Protein AF-A0AAE1SWY3-F1 (afdb_monomer_lite)

Sequence (132 aa):
MKKKGEKTEFKALATTHLSNSTPLLQKYTILDAPQEVAAPTMVACHTMPYAYAVFYCHYTISKSKVFKVSLGGENGDKVEAIAVCHMDTSEWSPSHVSFRVLGILPGTSPICHFFPSDNLVWIPKITTAQAL

Radius of gyration: 16.97 Å; chains: 1; bounding box: 53×41×38 Å

InterPro domains:
  IPR004873 BURP domain [PF03181] (5-123)
  IPR004873 BURP domain [PS51277] (1-125)
  IPR004873 BURP domain [SM01045] (1-125)
  IPR044816 BURP domain-containing protein [PTHR31236] (3-124)

Structure (mmCIF, N/CA/C/O backbone):
data_AF-A0AAE1SWY3-F1
#
_entry.id   AF-A0AAE1SWY3-F1
#
loop_
_atom_site.group_PDB
_atom_site.id
_atom_site.type_symbol
_atom_site.label_atom_id
_atom_site.label_alt_id
_atom_site.label_comp_id
_atom_site.label_asym_id
_atom_site.label_entity_id
_atom_site.label_seq_id
_atom_site.pdbx_PDB_ins_code
_atom_site.Cartn_x
_atom_site.Cartn_y
_atom_site.Cartn_z
_atom_site.occupancy
_atom_site.B_iso_or_equiv
_atom_site.auth_seq_id
_atom_site.auth_comp_id
_atom_site.auth_asym_id
_atom_site.auth_atom_id
_atom_site.pdbx_PDB_model_num
ATOM 1 N N . MET A 1 1 ? 33.332 20.533 -3.059 1.00 35.59 1 MET A N 1
ATOM 2 C CA . MET A 1 1 ? 32.346 21.534 -2.591 1.00 35.59 1 MET A CA 1
ATOM 3 C C . MET A 1 1 ? 31.220 20.792 -1.879 1.00 35.59 1 MET A C 1
ATOM 5 O O . MET A 1 1 ? 30.553 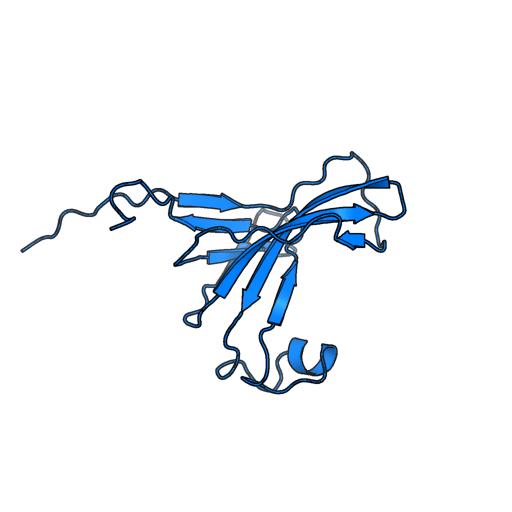19.985 -2.508 1.00 35.59 1 MET A O 1
ATOM 9 N N . LYS A 1 2 ? 31.087 20.958 -0.556 1.00 38.38 2 LYS A N 1
ATOM 10 C CA . LYS A 1 2 ? 30.081 20.265 0.267 1.00 38.38 2 LYS A CA 1
ATOM 11 C C . LYS A 1 2 ? 28.709 20.914 0.026 1.00 38.38 2 LYS A C 1
ATOM 13 O O . LYS A 1 2 ? 28.530 22.063 0.419 1.00 38.38 2 LYS A O 1
ATOM 18 N N . LYS A 1 3 ? 27.750 20.222 -0.603 1.00 44.56 3 LYS A N 1
ATOM 19 C CA . LYS A 1 3 ? 26.343 20.654 -0.539 1.00 44.56 3 LYS A CA 1
ATOM 20 C C . LYS A 1 3 ? 25.814 20.311 0.854 1.00 44.56 3 LYS A C 1
ATOM 22 O O . LYS A 1 3 ? 25.867 19.166 1.291 1.00 44.56 3 LYS A O 1
ATOM 27 N N . LYS A 1 4 ? 25.402 21.357 1.565 1.00 42.62 4 LYS A N 1
ATOM 28 C CA . LYS A 1 4 ? 24.766 21.348 2.883 1.00 42.62 4 LYS A CA 1
ATOM 29 C C . LYS A 1 4 ? 23.548 20.415 2.812 1.00 42.62 4 LYS A C 1
ATOM 31 O O . LYS A 1 4 ? 22.700 20.621 1.952 1.00 42.62 4 LYS A O 1
ATOM 36 N N . GLY A 1 5 ? 23.516 19.376 3.647 1.00 48.50 5 GLY A N 1
ATOM 37 C CA . GLY A 1 5 ? 22.418 18.411 3.695 1.00 48.50 5 GLY A CA 1
ATOM 38 C C . GLY A 1 5 ? 21.111 19.117 4.031 1.00 48.50 5 GLY A C 1
ATOM 39 O O . GLY A 1 5 ? 20.934 19.610 5.145 1.00 48.50 5 GLY A O 1
ATOM 40 N N . GLU A 1 6 ? 20.229 19.208 3.046 1.00 61.00 6 GLU A N 1
ATOM 41 C CA . GLU A 1 6 ? 18.853 19.632 3.239 1.00 61.00 6 GLU A CA 1
ATOM 42 C C . GLU A 1 6 ? 18.186 18.593 4.149 1.00 61.00 6 GLU A C 1
ATOM 44 O O . GLU A 1 6 ? 18.217 17.394 3.867 1.00 61.00 6 GLU A O 1
ATOM 49 N N . LYS A 1 7 ? 17.672 19.023 5.306 1.00 65.50 7 LYS A N 1
ATOM 50 C CA . LYS A 1 7 ? 16.917 18.136 6.197 1.00 65.50 7 LYS A CA 1
ATOM 51 C C . LYS A 1 7 ? 15.574 17.850 5.531 1.00 65.50 7 LYS A C 1
ATOM 53 O O . LYS A 1 7 ? 14.630 18.611 5.709 1.00 65.50 7 LYS A O 1
ATOM 58 N N . THR A 1 8 ? 15.495 16.766 4.771 1.00 76.25 8 THR A N 1
ATOM 59 C CA . THR A 1 8 ? 14.215 16.239 4.298 1.00 76.25 8 THR A CA 1
ATOM 60 C C . THR A 1 8 ? 13.432 15.741 5.507 1.00 76.25 8 THR A C 1
ATOM 62 O O . THR A 1 8 ? 13.868 14.823 6.202 1.00 76.25 8 THR A O 1
ATOM 65 N N . GLU A 1 9 ? 12.298 16.371 5.801 1.00 88.25 9 GLU A N 1
ATOM 66 C CA . GLU A 1 9 ? 11.371 15.840 6.795 1.00 88.25 9 GLU A CA 1
ATOM 67 C C . GLU A 1 9 ? 10.575 14.684 6.194 1.00 88.25 9 GLU A C 1
ATOM 69 O O . GLU A 1 9 ? 10.180 14.724 5.030 1.00 88.25 9 GLU A O 1
ATOM 74 N N . PHE A 1 10 ? 10.284 13.674 7.006 1.00 90.12 10 PHE A N 1
ATOM 75 C CA . PHE A 1 10 ? 9.470 12.530 6.610 1.00 90.12 10 PHE A CA 1
ATOM 76 C C . PHE A 1 10 ? 8.187 12.484 7.437 1.00 90.12 10 PHE A C 1
ATOM 78 O O . PHE A 1 10 ? 8.114 13.031 8.541 1.00 90.12 10 PHE A O 1
ATOM 85 N N . LYS A 1 11 ? 7.164 11.826 6.898 1.00 94.00 11 LYS A N 1
ATOM 86 C CA . LYS A 1 11 ? 5.959 11.442 7.635 1.00 94.00 11 LYS A CA 1
ATOM 87 C C . LYS A 1 11 ? 5.631 9.979 7.360 1.00 94.00 11 LYS A C 1
ATOM 89 O O . LYS A 1 11 ? 5.822 9.508 6.239 1.00 94.00 11 LYS A O 1
ATOM 94 N N . ALA A 1 12 ? 5.138 9.287 8.380 1.00 95.12 12 ALA A N 1
ATOM 95 C CA . ALA A 1 12 ? 4.585 7.949 8.241 1.00 95.12 12 ALA A CA 1
ATOM 96 C C . ALA A 1 12 ? 3.091 8.032 7.917 1.00 95.12 12 ALA A C 1
ATOM 98 O O . ALA A 1 12 ? 2.369 8.862 8.472 1.00 95.12 12 ALA A O 1
ATOM 99 N N . LEU A 1 13 ? 2.645 7.158 7.027 1.00 96.88 13 LEU A N 1
ATOM 100 C CA . LEU A 1 13 ? 1.247 6.871 6.749 1.00 96.88 13 LEU A CA 1
ATOM 101 C C . LEU A 1 13 ? 0.947 5.452 7.234 1.00 96.88 13 LEU A C 1
ATOM 103 O O . LEU A 1 13 ? 1.783 4.562 7.076 1.00 96.88 13 LEU A O 1
ATOM 107 N N . ALA A 1 14 ? -0.238 5.252 7.798 1.00 97.12 14 ALA A N 1
ATOM 108 C CA . ALA A 1 14 ? -0.709 3.964 8.290 1.00 97.12 14 ALA A CA 1
ATOM 109 C C . ALA A 1 14 ? -2.213 3.837 8.041 1.00 97.12 14 ALA A C 1
ATOM 111 O O . ALA A 1 14 ? -2.926 4.844 7.996 1.00 97.12 14 ALA A O 1
ATOM 112 N N . THR A 1 15 ? -2.688 2.604 7.892 1.00 96.81 15 THR A N 1
ATOM 113 C CA . THR A 1 15 ? -4.124 2.322 7.829 1.00 96.81 15 THR A CA 1
ATOM 114 C C . THR A 1 15 ? -4.755 2.563 9.197 1.00 96.81 15 THR A C 1
ATOM 116 O O . THR A 1 15 ? -4.274 2.052 10.206 1.00 96.81 15 THR A O 1
ATOM 119 N N . THR A 1 16 ? -5.843 3.330 9.232 1.00 95.50 16 THR A N 1
ATOM 120 C CA . THR A 1 16 ? -6.525 3.718 10.472 1.00 95.50 16 THR A CA 1
ATOM 121 C C . THR A 1 16 ? -7.922 3.111 10.519 1.00 95.50 16 THR A C 1
ATOM 123 O O . THR A 1 16 ? -8.759 3.397 9.662 1.00 95.50 16 THR A O 1
ATOM 126 N N . HIS A 1 17 ? -8.189 2.294 11.538 1.00 92.75 17 HIS A N 1
ATOM 127 C CA . HIS A 1 17 ? -9.533 1.804 11.843 1.00 92.75 17 HIS A CA 1
ATOM 128 C C . HIS A 1 17 ? -10.282 2.864 12.655 1.00 92.75 17 HIS A C 1
ATOM 130 O O . HIS A 1 17 ? -9.777 3.341 13.668 1.00 92.75 17 HIS A O 1
ATOM 136 N N . LEU A 1 18 ? -11.473 3.252 12.197 1.00 90.06 18 LEU A N 1
ATOM 137 C CA . LEU A 1 18 ? -12.298 4.281 12.843 1.00 90.06 18 LEU A CA 1
ATOM 138 C C . LEU A 1 18 ? -13.324 3.684 13.823 1.00 90.06 18 LEU A C 1
ATOM 140 O O . LEU A 1 18 ? -14.095 4.419 14.437 1.00 90.06 18 LEU A O 1
ATOM 144 N N . SER A 1 19 ? -13.335 2.359 13.965 1.00 86.06 19 SER A N 1
ATOM 145 C CA . SER A 1 19 ? -14.136 1.592 14.918 1.00 86.06 19 SER A CA 1
ATOM 146 C C . SER A 1 19 ? -13.239 0.705 15.794 1.00 86.06 19 SER A C 1
ATOM 148 O O . SER A 1 19 ? -12.088 0.434 15.457 1.00 86.06 19 SER A O 1
ATOM 150 N N . ASN A 1 20 ? -13.770 0.251 16.937 1.00 81.31 20 ASN A N 1
ATOM 151 C CA . ASN A 1 20 ? -13.051 -0.588 17.914 1.00 81.31 20 ASN A CA 1
ATOM 152 C C . ASN A 1 20 ? -13.209 -2.102 17.666 1.00 81.31 20 ASN A C 1
ATOM 154 O O . ASN A 1 20 ? -12.937 -2.919 18.543 1.00 81.31 20 ASN A O 1
ATOM 158 N N . SER A 1 21 ? -13.701 -2.483 16.497 1.00 82.62 21 SER A N 1
ATOM 159 C CA . SER A 1 21 ? -13.911 -3.862 16.058 1.00 82.62 21 SER A CA 1
ATOM 160 C C . SER A 1 21 ? -12.685 -4.373 15.303 1.00 82.62 21 SER A C 1
ATOM 162 O O . SER A 1 21 ? -12.075 -3.680 14.492 1.00 82.62 21 SER A O 1
ATOM 164 N N . THR A 1 22 ? -12.341 -5.633 15.554 1.00 79.31 22 THR A N 1
ATOM 165 C CA . THR A 1 22 ? -11.226 -6.344 14.915 1.00 79.31 22 THR A CA 1
ATOM 166 C C . THR A 1 22 ? -11.734 -7.656 14.319 1.00 79.31 22 THR A C 1
ATOM 168 O O . THR A 1 22 ? -11.503 -8.734 14.872 1.00 79.31 22 THR A O 1
ATOM 171 N N . PRO A 1 23 ? -12.491 -7.596 13.209 1.00 83.06 23 PRO A N 1
ATOM 172 C CA . PRO A 1 23 ? -12.957 -8.808 12.554 1.00 83.06 23 PRO A CA 1
ATOM 173 C C . PRO A 1 23 ? -11.767 -9.583 11.985 1.00 83.06 23 PRO A C 1
ATOM 175 O O . PRO A 1 23 ? -10.888 -9.007 11.347 1.00 83.06 23 PRO A O 1
ATOM 178 N N . LEU A 1 24 ? -11.761 -10.905 12.187 1.00 81.62 24 LEU A N 1
ATOM 179 C CA . LEU A 1 24 ? -10.713 -11.787 11.655 1.00 81.62 24 LEU A CA 1
ATOM 180 C C . LEU A 1 24 ? -10.681 -11.780 10.121 1.00 81.62 24 LEU A C 1
ATOM 182 O O . LEU A 1 24 ? -9.612 -11.819 9.519 1.00 81.62 24 LEU A O 1
ATOM 186 N N . LEU A 1 25 ? -11.858 -11.744 9.494 1.00 89.81 25 LEU A N 1
ATOM 187 C CA . LEU A 1 25 ? -12.029 -11.660 8.049 1.00 89.81 25 LEU A CA 1
ATOM 188 C C . LEU A 1 25 ? -13.388 -11.031 7.745 1.00 89.81 25 LEU A C 1
ATOM 190 O O . LEU A 1 25 ? -14.402 -11.457 8.294 1.00 89.81 25 LEU A O 1
ATOM 194 N N . GLN A 1 26 ? -13.410 -10.045 6.854 1.00 93.12 26 GLN A N 1
ATOM 195 C CA . GLN A 1 26 ? -14.646 -9.478 6.325 1.00 93.12 26 GLN A CA 1
ATOM 196 C C . GLN A 1 26 ? -14.438 -8.920 4.920 1.00 93.12 26 GLN A C 1
ATOM 198 O O . GLN A 1 26 ? -13.299 -8.710 4.490 1.00 93.12 26 GLN A O 1
ATOM 203 N N . LYS A 1 27 ? -15.538 -8.659 4.211 1.00 94.81 27 LYS A N 1
ATOM 204 C CA . LYS A 1 27 ? -15.496 -7.913 2.955 1.00 94.81 27 LYS A CA 1
ATOM 205 C C . LYS A 1 27 ? -15.527 -6.418 3.237 1.00 94.81 27 LYS A C 1
ATOM 207 O O . LYS A 1 27 ? -16.167 -5.955 4.181 1.00 94.81 27 LYS A O 1
ATOM 212 N N . TYR A 1 28 ? -14.858 -5.682 2.363 1.00 95.31 28 TYR A N 1
ATOM 213 C CA . TYR A 1 28 ? -14.845 -4.231 2.366 1.00 95.31 28 TYR A CA 1
ATOM 214 C C . TYR A 1 28 ? -15.309 -3.708 1.013 1.00 95.31 28 TYR A C 1
ATOM 216 O O . TYR A 1 28 ? -15.017 -4.299 -0.027 1.00 95.31 28 TYR A O 1
ATOM 224 N N . THR A 1 29 ? -15.995 -2.573 1.041 1.00 97.25 29 THR A N 1
ATOM 225 C CA . THR A 1 29 ? -16.394 -1.810 -0.142 1.00 97.25 29 THR A CA 1
ATOM 226 C C . THR A 1 29 ? -15.628 -0.494 -0.161 1.00 97.25 29 THR A C 1
ATOM 228 O O . THR A 1 29 ? -15.505 0.160 0.873 1.00 97.25 29 THR A O 1
ATOM 231 N N . ILE A 1 30 ? -15.117 -0.096 -1.325 1.00 97.75 30 ILE A N 1
ATOM 232 C CA . ILE A 1 30 ? -14.525 1.233 -1.515 1.00 97.75 30 ILE A CA 1
ATOM 233 C C . ILE A 1 30 ? -15.666 2.253 -1.533 1.00 97.75 30 ILE A C 1
ATOM 235 O O . ILE A 1 30 ? -16.561 2.156 -2.369 1.00 97.75 30 ILE A O 1
ATOM 239 N N . LEU A 1 31 ? -15.647 3.193 -0.589 1.00 97.38 31 LEU A N 1
ATOM 240 C CA . LEU A 1 31 ? -16.734 4.158 -0.395 1.00 97.38 31 LEU A CA 1
ATOM 241 C C . LEU A 1 31 ? -16.587 5.391 -1.289 1.00 97.38 31 LEU A C 1
ATOM 243 O O . LEU A 1 31 ? -17.580 5.892 -1.806 1.00 97.38 31 LEU A O 1
ATOM 247 N N . ASP A 1 32 ? -15.350 5.839 -1.493 1.00 96.50 32 ASP A N 1
ATOM 248 C CA . ASP A 1 32 ? -15.013 7.050 -2.239 1.00 96.50 32 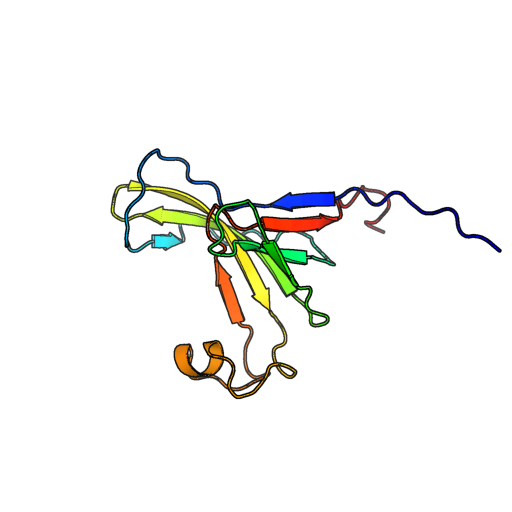ASP A CA 1
ATOM 249 C C . ASP A 1 32 ? -13.894 6.769 -3.245 1.00 96.50 32 ASP A C 1
ATOM 251 O O . ASP A 1 32 ? -13.156 5.786 -3.127 1.00 96.50 32 ASP A O 1
ATOM 255 N N . ALA A 1 33 ? -13.723 7.660 -4.222 1.00 97.25 33 ALA A N 1
ATOM 256 C CA . ALA A 1 33 ? -12.598 7.580 -5.146 1.00 97.25 33 ALA A CA 1
ATOM 257 C C . ALA A 1 33 ? -11.254 7.600 -4.378 1.00 97.25 33 ALA A C 1
ATOM 259 O O . ALA A 1 33 ? -11.049 8.492 -3.550 1.00 97.25 33 ALA A O 1
ATOM 260 N N . PRO A 1 34 ? -10.323 6.662 -4.651 1.00 97.44 34 PRO A N 1
ATOM 261 C CA . PRO A 1 34 ? -8.999 6.658 -4.033 1.00 97.44 34 PRO A CA 1
ATOM 262 C C . PRO A 1 34 ? -8.264 7.990 -4.218 1.00 97.44 34 PRO A C 1
ATOM 264 O O . PRO A 1 34 ? -8.117 8.480 -5.339 1.00 97.44 34 PRO A O 1
ATOM 267 N N . GLN A 1 35 ? -7.754 8.554 -3.125 1.00 97.69 35 GLN A N 1
ATOM 268 C CA . GLN A 1 35 ? -7.006 9.807 -3.145 1.00 97.69 35 GLN A CA 1
ATOM 269 C C . GLN A 1 35 ? -5.507 9.519 -3.257 1.00 97.69 35 GLN A C 1
ATOM 271 O O . GLN A 1 35 ? -4.907 8.974 -2.329 1.00 97.69 35 GLN A O 1
ATOM 276 N N . GLU A 1 36 ? -4.882 9.909 -4.370 1.00 96.12 36 GLU A N 1
ATOM 277 C CA . GLU A 1 36 ? -3.426 9.810 -4.525 1.00 96.12 36 GLU A CA 1
ATOM 278 C C . GLU A 1 36 ? -2.720 10.753 -3.541 1.00 96.12 36 GLU A C 1
ATOM 280 O O . GLU A 1 36 ? -3.040 11.939 -3.432 1.00 96.12 36 GLU A O 1
ATOM 285 N N . VAL A 1 37 ? -1.734 10.221 -2.826 1.00 94.50 37 VAL A N 1
ATOM 286 C CA . VAL A 1 37 ? -0.836 10.995 -1.978 1.00 94.50 37 VAL A CA 1
ATOM 287 C C . VAL A 1 37 ? 0.423 11.285 -2.780 1.00 94.50 37 VAL A C 1
ATOM 289 O O . VAL A 1 37 ? 1.131 10.364 -3.184 1.00 94.50 37 VAL A O 1
ATOM 292 N N . ALA A 1 38 ? 0.726 12.570 -2.976 1.00 91.06 38 ALA A N 1
ATOM 293 C CA . ALA A 1 38 ? 1.958 12.993 -3.629 1.00 91.06 38 ALA A CA 1
ATOM 294 C C . ALA A 1 38 ? 3.178 12.487 -2.837 1.00 91.06 38 ALA A C 1
ATOM 296 O O . ALA A 1 38 ? 3.501 12.993 -1.760 1.00 91.06 38 ALA A O 1
ATOM 297 N N . ALA A 1 39 ? 3.819 11.452 -3.375 1.00 87.81 39 ALA A N 1
ATOM 298 C CA . ALA A 1 39 ? 4.939 10.745 -2.772 1.00 87.81 39 ALA A CA 1
ATOM 299 C C . ALA A 1 39 ? 5.904 10.303 -3.887 1.00 87.81 39 ALA A C 1
ATOM 301 O O . ALA A 1 39 ? 5.834 9.161 -4.339 1.00 87.81 39 ALA A O 1
ATOM 302 N N . PRO A 1 40 ? 6.781 11.203 -4.379 1.00 80.38 40 PRO A N 1
ATOM 303 C CA . PRO A 1 40 ? 7.704 10.881 -5.474 1.00 80.38 40 PRO A CA 1
ATOM 304 C C . PRO A 1 40 ? 8.689 9.766 -5.097 1.00 80.38 40 PRO A C 1
ATOM 306 O O . PRO A 1 40 ? 9.179 9.047 -5.963 1.00 80.38 40 PRO A O 1
ATOM 309 N N . THR A 1 41 ? 8.958 9.615 -3.801 1.00 87.25 41 THR A N 1
ATOM 310 C CA . THR A 1 41 ? 9.677 8.491 -3.210 1.00 87.25 41 THR A CA 1
ATOM 311 C C . THR A 1 41 ? 8.920 8.007 -1.979 1.00 87.25 41 THR A C 1
ATOM 313 O O . THR A 1 41 ? 8.228 8.783 -1.314 1.00 87.25 41 THR A O 1
ATOM 316 N N . MET A 1 42 ? 9.036 6.715 -1.675 1.00 92.00 42 MET A N 1
ATOM 317 C CA . MET A 1 42 ? 8.449 6.121 -0.478 1.00 92.00 42 MET A CA 1
ATOM 318 C C . MET A 1 42 ? 9.260 4.910 -0.011 1.00 92.00 42 MET A C 1
ATOM 320 O O . MET A 1 42 ? 9.963 4.284 -0.806 1.00 92.00 42 MET A O 1
ATOM 324 N N . VAL A 1 43 ? 9.154 4.594 1.277 1.00 94.31 43 VAL A N 1
ATOM 325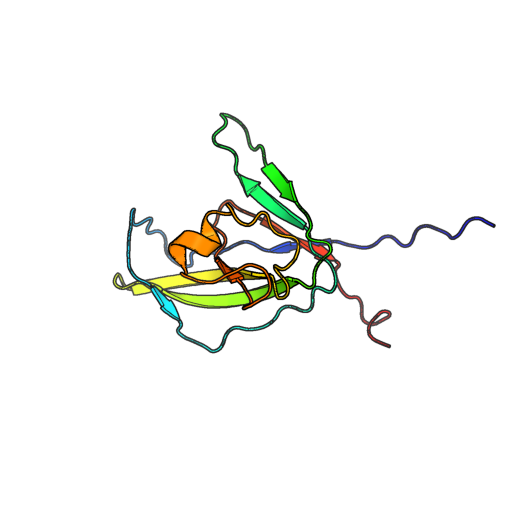 C CA . VAL A 1 43 ? 9.654 3.348 1.868 1.00 94.31 43 VAL A CA 1
ATOM 326 C C . VAL A 1 43 ? 8.478 2.642 2.527 1.00 94.31 43 VAL A C 1
ATOM 328 O O . VAL A 1 43 ? 7.865 3.178 3.450 1.00 94.31 43 VAL A O 1
ATOM 331 N N . ALA A 1 44 ? 8.169 1.441 2.055 1.00 94.75 44 ALA A N 1
ATOM 332 C CA . ALA A 1 44 ? 7.162 0.573 2.642 1.00 94.75 44 ALA A CA 1
ATOM 333 C C . ALA A 1 44 ? 7.803 -0.281 3.737 1.00 94.75 44 ALA A C 1
ATOM 335 O O . ALA A 1 44 ? 8.848 -0.880 3.513 1.00 94.75 44 ALA A O 1
ATOM 336 N N . CYS A 1 45 ? 7.182 -0.352 4.909 1.00 96.50 45 CYS A N 1
ATOM 337 C CA . CYS A 1 45 ? 7.651 -1.112 6.059 1.00 96.50 45 CYS A CA 1
ATOM 338 C C . CYS A 1 45 ? 6.555 -2.059 6.545 1.00 96.50 45 CYS A C 1
ATOM 340 O O . CYS A 1 45 ? 5.478 -1.624 6.955 1.00 96.50 45 CYS A O 1
ATOM 342 N N . HIS A 1 46 ? 6.862 -3.352 6.531 1.00 95.38 46 HIS A N 1
ATOM 343 C CA . HIS A 1 46 ? 5.962 -4.421 6.936 1.00 95.38 46 HIS A CA 1
ATOM 344 C C . HIS A 1 46 ? 6.348 -4.978 8.298 1.00 95.38 46 HIS A C 1
ATOM 346 O O . HIS A 1 46 ? 7.530 -5.194 8.563 1.00 95.38 46 HIS A O 1
ATOM 352 N N . THR A 1 47 ? 5.367 -5.212 9.163 1.00 95.81 47 THR A N 1
ATOM 353 C CA . THR A 1 47 ? 5.596 -5.841 10.466 1.00 95.81 47 THR A CA 1
ATOM 354 C C . THR A 1 47 ? 6.043 -7.282 10.302 1.00 95.81 47 THR A C 1
ATOM 356 O O . THR A 1 47 ? 5.512 -8.040 9.491 1.00 95.81 47 THR A O 1
ATOM 359 N N . MET A 1 48 ? 7.040 -7.668 11.092 1.00 94.19 48 MET A N 1
ATOM 360 C CA . MET A 1 48 ? 7.510 -9.044 11.168 1.00 94.19 48 MET A CA 1
ATOM 361 C C . MET A 1 48 ? 6.886 -9.741 12.382 1.00 94.19 48 MET A C 1
ATOM 363 O O . MET A 1 48 ? 6.753 -9.109 13.431 1.00 94.19 48 MET A O 1
ATOM 367 N N . PRO A 1 49 ? 6.540 -11.040 12.285 1.00 91.44 49 PRO A N 1
ATOM 368 C CA . PRO A 1 49 ? 5.997 -11.808 13.402 1.00 91.44 49 PRO A CA 1
ATOM 369 C C . PRO A 1 49 ? 7.098 -12.095 14.435 1.00 91.44 49 PRO A C 1
ATOM 371 O O . PRO A 1 49 ? 7.686 -13.174 14.471 1.00 91.44 49 PRO A O 1
ATOM 374 N N . TYR A 1 50 ? 7.412 -11.096 15.256 1.00 92.12 50 TYR A N 1
ATOM 375 C CA . TYR A 1 50 ? 8.465 -11.134 16.262 1.00 92.12 50 TYR A CA 1
ATOM 376 C C . TYR A 1 50 ? 7.972 -10.519 17.575 1.00 92.12 50 TYR A C 1
ATOM 378 O O . TYR A 1 50 ? 7.070 -9.686 17.579 1.00 92.12 50 TYR A O 1
ATOM 386 N N . ALA A 1 51 ? 8.568 -10.915 18.704 1.00 91.62 51 ALA A N 1
ATOM 387 C CA . ALA A 1 51 ? 8.136 -10.472 20.038 1.00 91.62 51 ALA A CA 1
ATOM 388 C C . ALA A 1 51 ? 8.301 -8.956 20.280 1.00 91.62 51 ALA A C 1
ATOM 390 O O . ALA A 1 51 ? 7.740 -8.411 21.227 1.00 91.62 51 ALA A O 1
ATOM 391 N N . TYR A 1 52 ? 9.070 -8.280 19.427 1.00 92.06 52 TYR A N 1
ATOM 392 C CA . TYR A 1 52 ? 9.313 -6.842 19.464 1.00 92.06 52 TYR A CA 1
ATOM 393 C C . TYR A 1 52 ? 8.919 -6.209 18.130 1.00 92.06 52 TYR A C 1
ATOM 395 O O . TYR A 1 52 ? 8.871 -6.892 17.107 1.00 92.06 52 TYR A O 1
ATOM 403 N N . ALA A 1 53 ? 8.712 -4.889 18.129 1.00 90.31 53 ALA A N 1
ATOM 404 C CA . ALA A 1 53 ? 8.428 -4.121 16.921 1.00 90.31 53 ALA A CA 1
ATOM 405 C C . ALA A 1 53 ? 9.621 -4.158 15.948 1.00 90.31 53 ALA A C 1
ATOM 407 O O . ALA A 1 53 ? 10.561 -3.369 16.056 1.00 90.31 53 ALA A O 1
ATOM 408 N N . VAL A 1 54 ? 9.576 -5.092 14.999 1.00 94.25 54 VAL A N 1
ATOM 409 C CA . VAL A 1 54 ? 10.556 -5.251 13.923 1.00 94.25 54 VAL A CA 1
ATOM 410 C C . VAL A 1 54 ? 9.837 -5.084 12.596 1.00 94.25 54 VAL A C 1
ATOM 412 O O . VAL A 1 54 ? 8.826 -5.738 12.342 1.00 94.25 54 VAL A O 1
ATOM 415 N N . PHE A 1 55 ? 10.385 -4.219 11.747 1.00 95.25 55 PHE A N 1
ATOM 416 C CA . PHE A 1 55 ? 9.842 -3.942 10.426 1.00 95.25 55 PHE A CA 1
ATOM 417 C C . PHE A 1 55 ? 10.817 -4.398 9.344 1.00 95.25 55 PHE A C 1
ATOM 419 O O . PHE A 1 55 ? 11.996 -4.043 9.371 1.00 95.25 55 PHE A O 1
ATOM 426 N N . TYR A 1 56 ? 10.316 -5.147 8.367 1.00 94.50 56 TYR A N 1
ATOM 427 C CA . TYR A 1 56 ? 10.989 -5.351 7.093 1.00 94.50 56 TYR A CA 1
ATOM 428 C C . TYR A 1 56 ? 10.599 -4.218 6.147 1.00 94.50 56 TYR A C 1
ATOM 430 O O . TYR A 1 56 ? 9.446 -4.122 5.724 1.00 94.50 56 TYR A O 1
ATOM 438 N N . CYS A 1 57 ? 11.555 -3.347 5.831 1.00 95.12 57 CYS A N 1
ATOM 439 C CA . CYS A 1 57 ? 11.326 -2.211 4.950 1.00 95.12 57 CYS A CA 1
ATOM 440 C C . CYS A 1 57 ? 11.941 -2.433 3.568 1.00 95.12 57 CYS A C 1
ATOM 442 O O . CYS A 1 57 ? 13.056 -2.941 3.448 1.00 95.12 57 CYS A O 1
ATOM 444 N N . HIS A 1 58 ? 11.241 -1.988 2.530 1.00 91.25 58 HIS A N 1
ATOM 445 C CA . HIS A 1 58 ? 11.723 -1.976 1.156 1.00 91.25 58 HIS A CA 1
ATOM 446 C C . HIS A 1 58 ? 11.344 -0.670 0.461 1.00 91.25 58 HIS A C 1
ATOM 448 O O . HIS A 1 58 ? 10.410 0.036 0.847 1.00 91.25 58 HIS A O 1
ATOM 454 N N . TYR A 1 59 ? 12.113 -0.336 -0.567 1.00 87.25 59 TYR A N 1
ATOM 455 C CA . TYR A 1 59 ? 11.773 0.710 -1.517 1.00 87.25 59 TYR A CA 1
ATOM 456 C C . TYR A 1 59 ? 11.817 0.092 -2.907 1.00 87.25 59 TYR A C 1
ATOM 458 O O . TYR A 1 59 ? 12.637 -0.786 -3.185 1.00 87.25 59 TYR A O 1
ATOM 466 N N . THR A 1 60 ? 10.933 0.543 -3.784 1.00 75.00 60 THR A N 1
ATOM 467 C CA . THR A 1 60 ? 10.927 0.101 -5.175 1.00 75.00 60 THR A CA 1
ATOM 468 C C . THR A 1 60 ? 11.526 1.208 -6.027 1.00 75.00 60 THR A C 1
ATOM 470 O O . THR A 1 60 ? 11.142 2.368 -5.899 1.00 75.00 60 THR A O 1
ATOM 473 N N . ILE A 1 61 ? 12.486 0.856 -6.885 1.00 69.19 61 ILE A N 1
ATOM 474 C CA . ILE A 1 61 ? 13.068 1.799 -7.853 1.00 69.19 61 ILE A CA 1
ATOM 475 C C . ILE A 1 61 ? 12.020 2.174 -8.914 1.00 69.19 61 ILE A C 1
ATOM 477 O O . ILE A 1 61 ? 12.010 3.299 -9.412 1.00 69.19 61 ILE A O 1
ATOM 481 N N . SER A 1 62 ? 11.122 1.242 -9.245 1.00 71.00 62 SER A N 1
ATOM 482 C CA . SER A 1 62 ?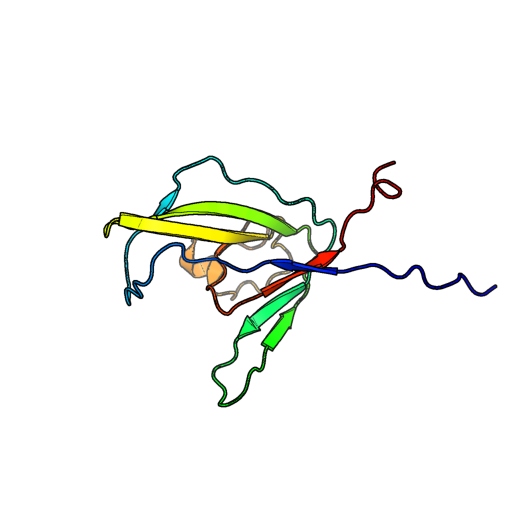 10.040 1.474 -10.196 1.00 71.00 62 SER A CA 1
ATOM 483 C C . SER A 1 62 ? 8.965 2.408 -9.628 1.00 71.00 62 SER A C 1
ATOM 485 O O . SER A 1 62 ? 8.777 2.529 -8.412 1.00 71.00 62 SER A O 1
ATOM 487 N N . LYS A 1 63 ? 8.248 3.100 -10.526 1.00 84.62 63 LYS A N 1
ATOM 488 C CA . LYS A 1 63 ? 7.234 4.099 -10.159 1.00 84.62 63 LYS A CA 1
ATOM 489 C C . LYS A 1 63 ? 6.167 3.454 -9.275 1.00 84.62 63 LYS A C 1
ATOM 491 O O . LYS A 1 63 ? 5.383 2.636 -9.746 1.00 84.62 63 LYS A O 1
ATOM 496 N N . SER A 1 64 ? 6.121 3.844 -8.008 1.00 91.38 64 SER A N 1
ATOM 497 C CA . SER A 1 64 ? 5.076 3.432 -7.072 1.00 91.38 64 SER A CA 1
ATOM 498 C C . SER A 1 64 ? 4.213 4.632 -6.706 1.00 91.38 64 SER A C 1
ATOM 500 O O . SER A 1 64 ? 4.703 5.758 -6.640 1.00 91.38 64 SER A O 1
ATOM 502 N N . LYS A 1 65 ? 2.925 4.394 -6.485 1.00 94.31 65 LYS A N 1
ATOM 503 C CA . LYS A 1 65 ? 1.955 5.400 -6.052 1.00 94.31 65 LYS A CA 1
ATOM 504 C C . LYS A 1 65 ? 1.347 4.990 -4.724 1.00 94.31 65 LYS A C 1
ATOM 506 O O . LYS A 1 65 ? 1.111 3.807 -4.496 1.00 94.31 65 LYS A O 1
ATOM 511 N N . VAL A 1 66 ? 1.081 5.971 -3.870 1.00 95.94 66 VAL A N 1
ATOM 512 C CA . VAL A 1 66 ? 0.445 5.769 -2.566 1.00 95.94 66 VAL A CA 1
ATOM 513 C C . VAL A 1 66 ? -0.946 6.384 -2.610 1.00 95.94 66 VAL A C 1
ATOM 515 O O . VAL A 1 66 ? -1.109 7.499 -3.097 1.00 95.94 66 VAL A O 1
ATOM 518 N N . PHE A 1 67 ? -1.941 5.678 -2.087 1.00 97.50 67 PHE A N 1
ATOM 519 C CA . PHE A 1 67 ? -3.327 6.122 -2.044 1.00 97.50 67 PHE A CA 1
ATOM 520 C C . PHE A 1 67 ? -3.882 6.035 -0.627 1.00 97.50 67 PHE A C 1
ATOM 522 O O . PHE A 1 67 ? -3.595 5.087 0.104 1.00 97.50 67 PHE A O 1
ATOM 529 N N . LYS A 1 68 ? -4.720 7.008 -0.274 1.00 97.75 68 LYS A N 1
ATOM 530 C CA . LYS A 1 68 ? -5.684 6.897 0.819 1.00 97.75 68 LYS A CA 1
ATOM 531 C C . LYS A 1 68 ? -7.012 6.414 0.251 1.00 97.75 68 LYS A C 1
ATOM 533 O O . LYS A 1 68 ? -7.480 6.946 -0.755 1.00 97.75 68 LYS A O 1
ATOM 538 N N . VAL A 1 69 ? -7.606 5.412 0.883 1.00 98.25 69 VAL A N 1
ATOM 539 C CA . VAL A 1 69 ? -8.835 4.770 0.412 1.00 98.25 69 VAL A CA 1
ATOM 540 C C . VAL A 1 69 ? -9.820 4.642 1.567 1.00 98.25 69 VAL A C 1
ATOM 542 O O . VAL A 1 69 ? -9.520 3.996 2.569 1.00 98.25 69 VAL A O 1
ATOM 545 N N . SER A 1 70 ? -11.009 5.224 1.411 1.00 97.88 70 SER A N 1
ATOM 546 C CA . SER A 1 70 ? -12.131 5.017 2.330 1.00 97.88 70 SER A CA 1
ATOM 547 C C . SER A 1 70 ? -12.731 3.630 2.105 1.00 97.88 70 SER A C 1
ATOM 549 O O . SER A 1 70 ? -13.270 3.356 1.031 1.00 97.88 70 SER A O 1
ATOM 551 N N . LEU A 1 71 ? -12.668 2.760 3.112 1.00 97.06 71 LEU A N 1
ATOM 552 C CA . LEU A 1 71 ? -13.274 1.430 3.084 1.00 97.06 71 LEU A CA 1
ATOM 553 C C . LEU A 1 71 ? -14.427 1.330 4.086 1.00 97.06 71 LEU A C 1
ATOM 555 O O . LEU A 1 71 ? -14.312 1.786 5.224 1.00 97.06 71 LEU A O 1
ATOM 559 N N . GLY A 1 72 ? -15.520 0.694 3.663 1.00 96.50 72 GLY A N 1
ATOM 560 C CA . GLY A 1 72 ? -16.658 0.319 4.503 1.00 96.50 72 GLY A CA 1
ATOM 561 C C . GLY A 1 72 ? -16.745 -1.195 4.666 1.00 96.50 72 GLY A C 1
ATOM 562 O O . GLY A 1 72 ? -16.807 -1.907 3.663 1.00 96.50 72 GLY A O 1
ATOM 563 N N . GLY A 1 73 ? -16.728 -1.682 5.905 1.00 95.31 73 GLY A N 1
ATOM 564 C CA . GLY A 1 73 ? -16.915 -3.095 6.237 1.00 95.31 73 GLY A CA 1
ATOM 565 C C . GLY A 1 73 ? -18.392 -3.488 6.254 1.00 95.31 73 GLY A C 1
ATOM 566 O O . GLY A 1 73 ? -19.258 -2.667 6.558 1.00 95.31 73 GLY A O 1
ATOM 567 N N . GLU A 1 74 ? -18.699 -4.753 5.964 1.00 94.88 74 GLU A N 1
ATOM 568 C CA . GLU A 1 74 ? -20.079 -5.277 6.032 1.00 94.88 74 GLU A CA 1
ATOM 569 C C . GLU A 1 74 ? -20.685 -5.190 7.446 1.00 94.88 74 GLU A C 1
ATOM 571 O O . GLU A 1 74 ? -21.903 -5.126 7.598 1.00 94.88 74 GLU A O 1
ATOM 576 N N . ASN A 1 75 ? -19.845 -5.140 8.481 1.00 91.94 75 ASN A N 1
ATOM 577 C CA . ASN A 1 75 ? -20.247 -4.930 9.873 1.00 91.94 75 ASN A CA 1
ATOM 578 C C . ASN A 1 75 ? -20.481 -3.447 10.245 1.00 91.94 75 ASN A C 1
ATOM 580 O O . ASN A 1 75 ? -20.736 -3.149 11.411 1.00 91.94 75 ASN A O 1
ATOM 584 N N . GLY A 1 76 ? -20.385 -2.524 9.282 1.00 92.62 76 GLY A N 1
ATOM 585 C CA . GLY A 1 76 ? -20.514 -1.082 9.499 1.00 92.62 76 GLY A CA 1
ATOM 586 C C . GLY A 1 76 ? -19.203 -0.365 9.838 1.00 92.62 76 GLY A C 1
ATOM 587 O O . GLY A 1 76 ? -19.222 0.849 10.055 1.00 92.62 76 GLY A O 1
ATOM 588 N N . ASP A 1 77 ? -18.071 -1.075 9.858 1.00 93.69 77 ASP A N 1
ATOM 589 C CA . ASP A 1 77 ? -16.758 -0.477 10.100 1.00 93.69 77 ASP A CA 1
ATOM 590 C C . ASP A 1 77 ? -16.378 0.529 9.025 1.00 93.69 77 ASP A C 1
ATOM 592 O O . ASP A 1 77 ? -16.702 0.376 7.847 1.00 93.69 77 ASP A O 1
ATOM 596 N N . LYS A 1 78 ? -15.605 1.533 9.434 1.00 95.19 78 LYS A N 1
ATOM 597 C CA . LYS A 1 78 ? -14.950 2.458 8.515 1.00 95.19 78 LYS A CA 1
ATOM 598 C C . LYS A 1 78 ? -13.449 2.410 8.725 1.00 95.19 78 LYS A C 1
ATOM 600 O O . LYS A 1 78 ? -12.971 2.456 9.858 1.00 95.19 78 LYS A O 1
ATOM 605 N N . VAL A 1 79 ? -12.713 2.336 7.626 1.00 95.75 79 VAL A N 1
ATOM 606 C CA . VAL A 1 79 ? -11.252 2.275 7.630 1.00 95.75 79 VAL A CA 1
ATOM 607 C C . VAL A 1 79 ? -10.721 3.297 6.630 1.00 95.75 79 VAL A C 1
ATOM 609 O O . VAL A 1 79 ? -11.128 3.297 5.470 1.00 95.75 79 VAL A O 1
ATOM 612 N N . GLU A 1 80 ? -9.805 4.160 7.069 1.00 97.50 80 GLU A N 1
ATOM 613 C CA . GLU A 1 8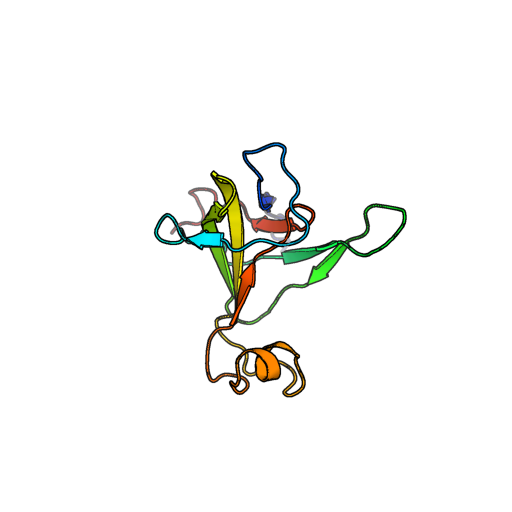0 ? -8.965 4.945 6.160 1.00 97.50 80 GLU A CA 1
ATOM 614 C C . GLU A 1 80 ? -7.730 4.100 5.839 1.00 97.50 80 GLU A C 1
ATOM 616 O O . GLU A 1 80 ? -6.778 4.041 6.620 1.00 97.50 80 GLU A O 1
ATOM 621 N N . ALA A 1 81 ? -7.772 3.383 4.719 1.00 97.50 81 ALA A N 1
ATOM 622 C CA . ALA A 1 81 ? -6.726 2.452 4.332 1.00 97.50 81 ALA A CA 1
ATOM 623 C C . ALA A 1 81 ? -5.641 3.126 3.496 1.00 97.50 81 ALA A C 1
ATOM 625 O O . ALA A 1 81 ? -5.919 3.948 2.620 1.00 97.50 81 ALA A O 1
ATOM 626 N N . ILE A 1 82 ? -4.396 2.718 3.726 1.00 98.00 82 ILE A N 1
ATOM 627 C CA . ILE A 1 82 ? -3.281 3.024 2.838 1.00 98.00 82 ILE A CA 1
ATOM 628 C C . ILE A 1 82 ? -3.147 1.894 1.824 1.00 98.00 82 ILE A C 1
ATOM 630 O O . ILE A 1 82 ? -3.072 0.720 2.189 1.00 98.00 82 ILE A O 1
ATOM 634 N N . ALA A 1 83 ? -3.100 2.252 0.546 1.00 97.56 83 ALA A N 1
ATOM 635 C CA . ALA A 1 83 ? -2.778 1.340 -0.540 1.00 97.56 83 ALA A CA 1
ATOM 636 C C . ALA A 1 83 ? -1.527 1.817 -1.275 1.00 97.56 83 ALA A C 1
ATOM 638 O O . ALA A 1 83 ? -1.330 3.015 -1.481 1.00 97.56 83 ALA A O 1
ATOM 639 N N . VAL A 1 84 ? -0.698 0.872 -1.704 1.00 95.75 84 VAL A N 1
ATOM 640 C CA . VAL A 1 84 ? 0.421 1.133 -2.610 1.00 95.75 84 VAL A CA 1
ATOM 641 C C . VAL A 1 84 ? 0.157 0.410 -3.914 1.00 95.75 84 VAL A C 1
ATOM 643 O O . VAL A 1 84 ? -0.203 -0.764 -3.907 1.00 95.75 84 VAL A O 1
ATOM 646 N N . CYS A 1 85 ? 0.358 1.112 -5.023 1.00 95.00 85 CYS A N 1
ATOM 647 C CA . CYS A 1 85 ? 0.355 0.552 -6.364 1.00 95.00 85 CYS A CA 1
ATOM 648 C C . CYS A 1 85 ? 1.754 0.628 -6.961 1.00 95.00 85 CYS A C 1
ATOM 650 O O . CYS A 1 85 ? 2.313 1.715 -7.104 1.00 95.00 85 CYS A O 1
ATOM 652 N N . HIS A 1 86 ? 2.298 -0.513 -7.357 1.00 93.69 86 HIS A N 1
ATOM 653 C CA . HIS A 1 86 ? 3.516 -0.607 -8.147 1.00 93.69 86 HIS A CA 1
ATOM 654 C C . HIS A 1 86 ? 3.131 -0.506 -9.619 1.00 93.69 86 HIS A C 1
ATOM 656 O O . HIS A 1 86 ? 2.502 -1.413 -10.163 1.00 93.69 86 HIS A O 1
ATOM 662 N N . MET A 1 87 ? 3.452 0.628 -10.243 1.00 93.44 87 MET A N 1
ATOM 663 C CA . MET A 1 87 ? 3.001 0.947 -11.601 1.00 93.44 87 MET A CA 1
ATOM 664 C C . MET A 1 87 ? 3.789 0.208 -12.676 1.00 93.44 87 MET A C 1
ATOM 666 O O . MET A 1 87 ? 3.308 0.073 -13.796 1.00 93.44 87 MET A O 1
ATOM 670 N N . ASP A 1 88 ? 4.984 -0.254 -12.326 1.00 93.00 88 ASP A N 1
ATOM 671 C CA . ASP A 1 88 ? 5.833 -1.054 -13.188 1.00 93.00 88 ASP A CA 1
ATOM 672 C C . ASP A 1 88 ? 6.415 -2.226 -12.391 1.00 93.00 88 ASP A C 1
ATOM 674 O O . ASP A 1 88 ? 7.057 -2.055 -11.347 1.00 93.00 88 ASP A O 1
ATOM 678 N N . THR A 1 89 ? 6.109 -3.420 -12.887 1.00 93.75 89 THR A N 1
ATOM 679 C CA . THR A 1 89 ? 6.419 -4.719 -12.291 1.00 93.75 89 THR A CA 1
ATOM 680 C C . THR A 1 89 ? 7.301 -5.562 -13.215 1.00 93.75 89 THR A C 1
ATOM 682 O O . THR A 1 89 ? 7.423 -6.763 -12.987 1.00 93.75 89 THR A O 1
ATOM 685 N N . SER A 1 90 ? 7.903 -4.976 -14.263 1.00 93.56 90 SER A N 1
ATOM 686 C CA . SER A 1 90 ? 8.723 -5.714 -15.241 1.00 93.56 90 SER A CA 1
ATOM 687 C C . SER A 1 90 ? 9.908 -6.428 -14.591 1.00 93.56 90 SER A C 1
ATOM 689 O O . SER A 1 90 ? 10.214 -7.564 -14.935 1.00 93.56 90 SER A O 1
ATOM 691 N N . GLU A 1 91 ? 10.519 -5.771 -13.605 1.00 91.06 91 GLU A N 1
ATOM 692 C CA . GLU A 1 91 ? 11.698 -6.252 -12.878 1.00 91.06 91 GLU A CA 1
ATOM 693 C C . GLU A 1 91 ? 11.360 -7.187 -11.707 1.00 91.06 91 GLU A C 1
ATOM 695 O O . GLU A 1 91 ? 12.247 -7.638 -10.981 1.00 91.06 91 GLU A O 1
ATOM 700 N N . TRP A 1 92 ? 10.076 -7.457 -11.455 1.00 91.88 92 TRP A N 1
ATOM 701 C CA . TRP A 1 92 ? 9.694 -8.384 -10.394 1.00 91.88 92 TRP A CA 1
ATOM 702 C C . TRP A 1 92 ? 9.981 -9.820 -10.825 1.00 91.88 92 TRP A C 1
ATOM 704 O O . TRP A 1 92 ? 9.813 -10.183 -11.988 1.00 91.88 92 TRP A O 1
ATOM 714 N N . SER A 1 93 ? 10.353 -10.672 -9.863 1.00 93.50 93 SER A N 1
ATOM 715 C CA . SER A 1 93 ? 10.527 -12.102 -10.134 1.00 93.50 93 SER A CA 1
ATOM 716 C C . SER A 1 93 ? 9.261 -12.676 -10.787 1.00 93.50 93 SER A C 1
ATOM 718 O O . SER A 1 93 ? 8.187 -12.543 -10.199 1.00 93.50 93 SER A O 1
ATOM 720 N N . PRO A 1 94 ? 9.350 -13.387 -11.926 1.00 94.38 94 PRO A N 1
ATOM 721 C CA . PRO A 1 94 ? 8.190 -14.030 -12.547 1.00 94.38 94 PRO A CA 1
ATOM 722 C C . PRO A 1 94 ? 7.449 -15.008 -11.622 1.00 94.38 94 PRO A C 1
ATOM 724 O O . PRO A 1 94 ? 6.273 -15.289 -11.831 1.00 94.38 94 PRO A O 1
ATOM 727 N N . SER A 1 95 ? 8.114 -15.509 -10.574 1.00 95.94 95 SER A N 1
ATOM 728 C CA . SER A 1 95 ? 7.513 -16.370 -9.551 1.00 95.94 95 SER A CA 1
ATOM 729 C C . SER A 1 95 ? 6.863 -15.603 -8.389 1.00 95.94 95 SER A C 1
ATOM 731 O O . SER A 1 95 ? 6.450 -16.229 -7.410 1.00 95.94 95 SER A O 1
ATOM 733 N N . HIS A 1 96 ? 6.803 -14.266 -8.439 1.00 93.38 96 HIS A N 1
ATOM 734 C CA . HIS A 1 96 ? 6.185 -13.454 -7.394 1.00 93.38 96 HIS A CA 1
ATOM 735 C C . HIS A 1 96 ? 4.703 -13.821 -7.240 1.00 93.38 96 HIS A C 1
ATOM 737 O O . HIS A 1 96 ? 3.962 -13.929 -8.218 1.00 93.38 96 HIS A O 1
ATOM 743 N N . VAL A 1 97 ? 4.252 -14.005 -5.995 1.00 94.50 97 VAL A N 1
ATOM 744 C CA . VAL A 1 97 ? 2.923 -14.563 -5.683 1.00 94.50 97 VAL A CA 1
ATOM 745 C C . VAL A 1 97 ? 1.772 -13.783 -6.324 1.00 94.50 97 VAL A C 1
ATOM 747 O O . VAL A 1 97 ? 0.781 -14.379 -6.744 1.00 94.50 97 VAL A O 1
ATOM 750 N N . SER A 1 98 ? 1.923 -12.466 -6.460 1.00 94.19 98 SER A N 1
ATOM 751 C CA . SER A 1 98 ? 0.920 -11.584 -7.060 1.00 94.19 98 SER A CA 1
ATOM 752 C C . SER A 1 98 ? 0.574 -11.963 -8.502 1.00 94.19 98 SER A C 1
ATOM 754 O O . SER A 1 98 ? -0.594 -11.883 -8.867 1.00 94.19 98 SER A O 1
ATOM 756 N N . PHE A 1 99 ? 1.539 -12.441 -9.297 1.00 96.12 99 PHE A N 1
ATOM 757 C CA . PHE A 1 99 ? 1.294 -12.869 -10.680 1.00 96.12 99 PHE A CA 1
ATOM 758 C C . PHE A 1 99 ? 0.375 -14.089 -10.742 1.00 96.12 99 PHE A C 1
ATOM 760 O O . PHE A 1 99 ? -0.536 -14.146 -11.565 1.00 96.12 99 PHE A O 1
ATOM 767 N N . ARG A 1 100 ? 0.533 -15.024 -9.797 1.00 95.06 100 ARG A N 1
ATOM 768 C CA . ARG A 1 100 ? -0.349 -16.189 -9.668 1.00 95.06 100 ARG A CA 1
ATOM 769 C C . ARG A 1 100 ? -1.743 -15.810 -9.170 1.00 95.06 100 ARG A C 1
ATOM 771 O O . ARG A 1 100 ? -2.721 -16.345 -9.673 1.00 95.06 100 ARG A O 1
ATOM 778 N N . VAL A 1 101 ? -1.832 -14.923 -8.176 1.00 95.12 101 VAL A N 1
ATOM 779 C CA . VAL A 1 101 ? -3.117 -14.507 -7.582 1.00 95.12 101 VAL A CA 1
ATOM 780 C C . VAL A 1 101 ? -3.958 -13.697 -8.570 1.00 95.12 101 VAL A C 1
ATOM 782 O O . VAL A 1 101 ? 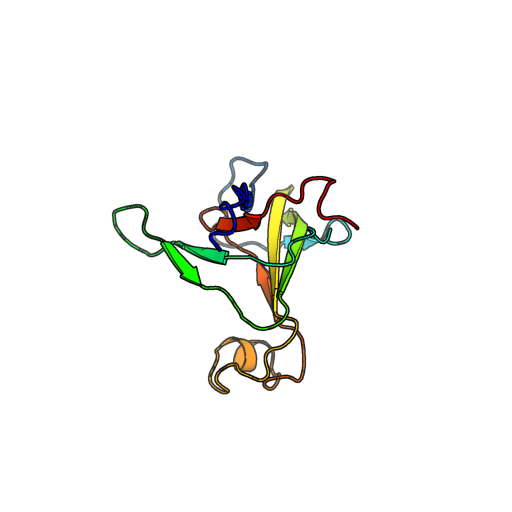-5.169 -13.878 -8.622 1.00 95.12 101 VAL A O 1
ATOM 785 N N . LEU A 1 102 ? -3.323 -12.821 -9.353 1.00 95.56 102 LEU A N 1
ATOM 786 C CA . LEU A 1 102 ? -4.008 -11.923 -10.287 1.00 95.56 102 LEU A CA 1
ATOM 787 C C . LEU A 1 102 ? -4.115 -12.484 -11.714 1.00 95.56 102 LEU A C 1
ATOM 789 O O . LEU A 1 102 ? -4.858 -11.931 -12.517 1.00 95.56 102 LEU A O 1
ATOM 793 N N . GLY A 1 103 ? -3.388 -13.556 -12.045 1.00 95.94 103 GLY A N 1
ATOM 794 C CA . GLY A 1 103 ? -3.399 -14.148 -13.387 1.00 95.94 103 GLY A CA 1
ATOM 795 C C . GLY A 1 103 ? -2.759 -13.257 -14.458 1.00 95.94 103 GLY A C 1
ATOM 796 O O . GLY A 1 103 ? -3.183 -13.283 -15.610 1.00 95.94 103 GLY A O 1
ATOM 797 N N . ILE A 1 104 ? -1.758 -12.457 -14.080 1.00 96.25 104 ILE A N 1
ATOM 798 C CA . ILE A 1 104 ? -1.058 -11.507 -14.961 1.00 96.25 104 ILE A CA 1
ATOM 799 C C . ILE A 1 104 ? 0.443 -11.811 -15.010 1.00 96.25 104 ILE A C 1
ATOM 801 O O . ILE A 1 104 ? 0.970 -12.515 -14.150 1.00 96.25 104 ILE A O 1
ATOM 805 N N . LEU A 1 105 ? 1.143 -11.253 -16.000 1.00 96.12 105 LEU A N 1
ATOM 806 C CA . LEU A 1 105 ? 2.591 -11.416 -16.177 1.00 96.12 105 LEU A CA 1
ATOM 807 C C . LEU A 1 105 ? 3.365 -10.166 -15.713 1.00 96.12 105 LEU A C 1
ATOM 809 O O . LEU A 1 105 ? 2.789 -9.070 -15.700 1.00 96.12 105 LEU A O 1
ATOM 813 N N . PRO A 1 106 ? 4.667 -10.289 -15.389 1.00 95.44 106 PRO A N 1
ATOM 814 C CA . PRO A 1 106 ? 5.528 -9.140 -15.106 1.00 95.44 106 PRO A CA 1
ATOM 815 C C . PRO A 1 106 ? 5.414 -8.043 -16.170 1.00 95.44 106 PRO A C 1
ATOM 817 O O . PRO A 1 106 ? 5.415 -8.325 -17.368 1.00 95.44 106 PRO A O 1
ATOM 820 N N . GLY A 1 107 ? 5.274 -6.790 -15.732 1.00 94.25 107 GLY A N 1
ATOM 821 C CA . GLY A 1 107 ? 5.234 -5.610 -16.604 1.00 94.25 107 GLY A CA 1
ATOM 822 C C . GLY A 1 107 ? 3.935 -5.404 -17.395 1.00 94.25 107 GLY A C 1
ATOM 823 O O . GLY A 1 107 ? 3.798 -4.389 -18.071 1.00 94.25 107 GLY A O 1
ATOM 824 N N . THR A 1 108 ? 2.959 -6.316 -17.316 1.00 95.81 108 THR A N 1
ATOM 825 C CA . THR A 1 108 ? 1.703 -6.194 -18.088 1.00 95.81 108 THR A CA 1
ATOM 826 C C . THR A 1 108 ? 0.650 -5.315 -17.425 1.00 95.81 108 THR A C 1
ATOM 828 O O . THR A 1 108 ? -0.244 -4.804 -18.098 1.00 95.81 108 THR A O 1
ATOM 831 N N . SER A 1 109 ? 0.708 -5.151 -16.105 1.00 95.06 109 SER A N 1
ATOM 832 C CA . SER A 1 109 ? -0.267 -4.369 -15.344 1.00 95.06 109 SER A CA 1
ATOM 833 C C . SER A 1 109 ? 0.317 -3.879 -14.017 1.00 95.06 109 SER A C 1
ATOM 835 O O . SER A 1 109 ? 1.207 -4.533 -13.456 1.00 95.06 109 SER A O 1
ATOM 837 N N . PRO A 1 110 ? -0.186 -2.745 -13.493 1.00 94.62 110 PRO A N 1
ATOM 838 C CA . PRO A 1 110 ? 0.148 -2.299 -12.152 1.00 94.62 110 PRO A CA 1
ATOM 839 C C . PRO A 1 110 ? -0.426 -3.263 -11.109 1.00 94.62 110 PRO A C 1
ATOM 841 O O . PRO A 1 110 ? -1.510 -3.819 -11.287 1.00 94.62 110 PRO A O 1
ATOM 844 N N . ILE A 1 111 ? 0.282 -3.430 -9.994 1.00 95.19 111 ILE A N 1
ATOM 845 C CA . ILE A 1 111 ? -0.171 -4.256 -8.869 1.00 95.19 111 ILE A CA 1
ATOM 846 C C . ILE A 1 111 ? -0.364 -3.362 -7.655 1.00 95.19 111 ILE A C 1
ATOM 848 O O . ILE A 1 111 ? 0.583 -2.721 -7.204 1.00 95.19 111 ILE A O 1
ATOM 852 N N . CYS A 1 112 ? -1.581 -3.347 -7.113 1.00 94.88 112 CYS A N 1
ATOM 853 C CA . CYS A 1 112 ? -1.922 -2.611 -5.901 1.00 94.88 112 CYS A CA 1
ATOM 854 C C . CYS A 1 112 ? -2.171 -3.554 -4.727 1.00 94.88 112 CYS A C 1
ATOM 856 O O . CYS A 1 112 ? -2.735 -4.635 -4.903 1.00 94.88 112 CYS A O 1
ATOM 858 N N . HIS A 1 113 ? -1.812 -3.127 -3.521 1.00 95.12 113 HIS A N 1
ATOM 859 C CA . HIS A 1 113 ? -2.178 -3.826 -2.296 1.00 95.12 113 HIS A CA 1
ATOM 860 C C . HIS A 1 113 ? -2.412 -2.854 -1.138 1.00 95.12 113 HIS A C 1
ATOM 862 O O . HIS A 1 113 ? -1.797 -1.788 -1.055 1.00 95.12 113 HIS A O 1
ATOM 868 N N . PHE A 1 114 ? -3.314 -3.240 -0.237 1.00 96.06 114 PHE A N 1
ATOM 869 C CA . PHE A 1 114 ? -3.582 -2.513 0.999 1.00 96.06 114 PHE A CA 1
ATOM 870 C C . PHE A 1 114 ? -2.542 -2.854 2.068 1.00 96.06 114 PHE A C 1
ATOM 872 O O . PHE A 1 114 ? -2.004 -3.963 2.104 1.00 96.06 114 PHE A O 1
ATOM 879 N N . PHE A 1 115 ? -2.268 -1.891 2.941 1.00 95.69 115 PHE A N 1
ATOM 880 C CA . PHE A 1 115 ? -1.406 -2.055 4.103 1.00 95.69 115 PHE A CA 1
ATOM 881 C C . PHE A 1 115 ? -2.272 -2.356 5.329 1.00 95.69 115 PHE A C 1
ATOM 883 O O . PHE A 1 115 ? -3.218 -1.609 5.592 1.00 95.69 115 PHE A O 1
ATOM 890 N N . PRO A 1 116 ? -1.971 -3.414 6.098 1.00 92.38 116 PRO A N 1
ATOM 891 C CA . PRO A 1 116 ? -2.571 -3.607 7.414 1.00 92.38 116 PRO A CA 1
ATOM 892 C C . PRO A 1 116 ? -2.263 -2.429 8.358 1.00 92.38 116 PRO A C 1
ATOM 894 O O . PRO A 1 116 ? -1.322 -1.668 8.131 1.00 92.38 116 PRO A O 1
ATOM 897 N N . SER A 1 117 ? -3.051 -2.261 9.420 1.00 90.94 117 SER A N 1
ATOM 898 C CA . SER A 1 117 ? -2.958 -1.107 10.334 1.00 90.94 117 SER A CA 1
ATOM 899 C C . SER A 1 117 ? -1.651 -1.011 11.120 1.00 90.94 117 SER A C 1
ATOM 901 O O . SER A 1 117 ? -1.274 0.067 11.566 1.00 90.94 117 SER A O 1
ATOM 903 N N . ASP A 1 118 ? -0.959 -2.129 11.303 1.00 91.69 118 ASP A N 1
ATOM 904 C CA . ASP A 1 118 ? 0.341 -2.203 11.965 1.00 91.69 118 ASP A CA 1
ATOM 905 C C . ASP A 1 118 ? 1.516 -1.963 10.998 1.00 91.69 118 ASP A C 1
ATOM 907 O O . ASP A 1 118 ? 2.656 -1.866 11.438 1.00 91.69 118 ASP A O 1
ATOM 911 N N . ASN A 1 119 ? 1.263 -1.818 9.694 1.00 95.38 119 ASN A N 1
ATOM 912 C CA . ASN A 1 119 ? 2.276 -1.552 8.673 1.00 95.38 119 ASN A CA 1
ATOM 913 C C . ASN A 1 119 ? 2.387 -0.042 8.386 1.00 95.38 119 ASN A C 1
ATOM 915 O O . ASN A 1 119 ? 1.431 0.714 8.557 1.00 95.38 119 ASN A O 1
ATOM 919 N N . LEU A 1 120 ? 3.553 0.404 7.906 1.00 96.38 120 LEU A N 1
ATOM 920 C CA . LEU A 1 120 ? 3.860 1.828 7.718 1.00 96.38 120 LEU A CA 1
ATOM 921 C C . LEU A 1 120 ? 4.378 2.125 6.308 1.00 96.38 120 LEU A C 1
ATOM 923 O O . LEU A 1 120 ? 5.146 1.352 5.742 1.00 96.38 120 LEU A O 1
ATOM 927 N N . VAL A 1 121 ? 4.034 3.298 5.775 1.00 96.38 121 VAL A N 1
ATOM 928 C CA . VAL A 1 121 ? 4.650 3.864 4.565 1.00 96.38 121 VAL A CA 1
ATOM 929 C C . VAL A 1 121 ? 5.271 5.214 4.902 1.00 96.38 121 VAL A C 1
ATOM 931 O O . VAL A 1 121 ? 4.572 6.154 5.277 1.00 96.38 121 VAL A O 1
ATOM 934 N N . TRP A 1 122 ? 6.587 5.332 4.757 1.00 95.12 122 TRP A N 1
ATOM 935 C CA . TRP A 1 122 ? 7.318 6.581 4.961 1.00 95.12 122 TRP A CA 1
ATOM 936 C C . TRP A 1 122 ? 7.424 7.355 3.657 1.00 95.12 122 TRP A C 1
ATOM 938 O O . TRP A 1 122 ? 7.900 6.822 2.656 1.00 95.12 122 TRP A O 1
ATOM 948 N N . ILE A 1 123 ? 7.024 8.625 3.681 1.00 93.25 123 ILE A N 1
ATOM 949 C CA . ILE A 1 123 ? 7.126 9.531 2.532 1.00 93.25 123 ILE A CA 1
ATOM 950 C C . ILE A 1 123 ? 7.780 10.854 2.945 1.00 93.25 123 ILE A C 1
ATOM 952 O O . ILE A 1 123 ? 7.625 11.278 4.099 1.00 93.25 123 ILE A O 1
ATOM 956 N N . PRO A 1 124 ? 8.509 11.530 2.041 1.00 90.81 124 PRO A N 1
ATOM 957 C CA . PRO A 1 124 ? 9.000 12.872 2.310 1.00 90.81 124 PRO A CA 1
ATOM 958 C C . PRO A 1 124 ? 7.816 13.832 2.461 1.00 90.81 124 PRO A C 1
ATOM 960 O O . PRO A 1 124 ? 6.799 13.729 1.768 1.00 90.81 124 PRO A O 1
ATOM 963 N N . LYS A 1 125 ? 7.934 14.793 3.375 1.00 87.00 125 LYS A N 1
ATOM 964 C CA . LYS A 1 125 ? 7.027 15.935 3.406 1.00 87.00 125 LYS A CA 1
ATOM 965 C C . LYS A 1 125 ? 7.405 16.854 2.252 1.00 87.00 125 LYS A C 1
ATOM 967 O O . LYS A 1 125 ? 8.501 17.402 2.239 1.00 87.00 125 LYS A O 1
ATOM 972 N N . ILE A 1 126 ? 6.489 17.039 1.309 1.00 76.31 126 ILE A N 1
ATOM 973 C CA . ILE A 1 126 ? 6.654 18.042 0.258 1.00 76.31 126 ILE A CA 1
ATOM 974 C C . ILE A 1 126 ? 6.391 19.408 0.897 1.00 76.31 126 ILE A C 1
ATOM 976 O O . ILE A 1 126 ? 5.247 19.745 1.207 1.00 76.31 126 ILE A O 1
ATOM 980 N N . THR A 1 127 ? 7.448 20.174 1.151 1.00 62.94 127 THR A N 1
ATOM 981 C CA . THR A 1 127 ? 7.342 21.603 1.461 1.00 62.94 127 THR A CA 1
ATOM 982 C C . THR A 1 127 ? 7.174 22.385 0.163 1.00 62.94 127 THR A C 1
ATOM 984 O O . THR A 1 127 ? 7.719 22.021 -0.876 1.00 62.94 127 THR A O 1
ATOM 987 N N . THR A 1 128 ? 6.431 23.490 0.218 1.00 53.72 128 THR A N 1
ATOM 988 C CA . THR A 1 128 ? 6.032 24.319 -0.934 1.00 53.72 128 THR A CA 1
ATOM 989 C C . THR A 1 128 ? 7.199 24.782 -1.826 1.00 53.72 128 THR A C 1
ATOM 991 O O . THR A 1 128 ? 6.982 25.148 -2.973 1.00 53.72 128 THR A O 1
ATOM 994 N N . ALA A 1 129 ? 8.445 24.724 -1.342 1.00 52.88 129 ALA A N 1
ATOM 995 C CA . ALA A 1 129 ? 9.652 25.037 -2.109 1.00 52.88 129 ALA A CA 1
ATOM 996 C C . ALA A 1 129 ? 10.074 23.957 -3.133 1.00 52.88 129 ALA A C 1
ATOM 998 O O . ALA A 1 129 ? 10.915 24.239 -3.978 1.00 52.88 129 ALA A O 1
ATOM 999 N N . GLN A 1 130 ? 9.514 22.743 -3.071 1.00 47.09 130 GLN A N 1
ATOM 1000 C CA . GLN A 1 130 ? 9.834 21.623 -3.976 1.00 47.09 130 GLN A CA 1
ATOM 1001 C C . GLN A 1 130 ? 8.754 21.381 -5.049 1.00 47.09 130 GLN A C 1
ATOM 1003 O O . GLN A 1 130 ? 8.800 20.377 -5.754 1.00 47.09 130 GLN A O 1
ATOM 1008 N N . ALA A 1 131 ? 7.767 22.278 -5.151 1.00 46.06 131 ALA A N 1
ATOM 1009 C CA . ALA A 1 131 ? 6.645 22.187 -6.088 1.00 46.06 131 ALA A CA 1
ATOM 1010 C C . ALA A 1 131 ? 6.837 23.017 -7.381 1.00 46.06 131 ALA A C 1
ATOM 1012 O O . ALA A 1 131 ? 5.856 23.275 -8.078 1.00 46.06 131 ALA A O 1
ATOM 1013 N N . LEU A 1 132 ? 8.071 23.441 -7.686 1.00 36.31 132 LEU A N 1
ATOM 1014 C CA . LEU A 1 132 ? 8.453 24.170 -8.905 1.00 36.31 132 LEU A CA 1
ATOM 1015 C C . LEU A 1 132 ? 9.497 23.388 -9.704 1.00 36.31 132 LEU A C 1
ATOM 1017 O O . LEU A 1 132 ? 10.476 22.926 -9.076 1.00 36.31 132 LEU A O 1
#

Organism: NCBI:txid243964

pLDDT: mean 88.35, std 14.41, range [35.59, 98.25]

Secondary structure (DSSP, 8-state):
---------EEEE--EESSS---SS--EEE-S--EEE--SS-EEEEE-SSSS--EEEE--SS-EEEEEEEEEETTS-EEEEEEEEES--TTS-TT-HHHHHHT--TTSS-EEEEPPTT-EEEEE---GGG--

Foldseek 3Di:
DDDDDDPFDKDKDFKDWPDPDDDPDFDKDFPDDWAWDPFQWKKKWAADPDPDGDTDIDTDPADKIKTFTWIATPVRITMRWIKMKRQAFQPPDQPPVQCVVVVHGGRPGIDMDIGHRSIIMMGTDDDPVNPD